Protein AF-A0A4D6GT36-F1 (afdb_monomer)

pLDDT: mean 80.85, std 11.86, range [52.59, 94.0]

Sequence (105 aa):
MSDYRAVLEHPETGDREVLYDGERIEHVPYGDSSQDDFSWGYTGAGPNNVAQSILEHAIAETDESFDVNASSVRSEFAGEFTIPVGKSEEWTLSMEEVKEFLRNH

Structure (mmCIF, N/CA/C/O backbone):
data_AF-A0A4D6GT36-F1
#
_entry.id   AF-A0A4D6GT36-F1
#
loop_
_atom_site.group_PDB
_atom_site.id
_atom_site.type_symbol
_atom_site.label_atom_id
_atom_site.label_alt_id
_atom_site.label_comp_id
_atom_site.label_asym_id
_atom_site.label_entity_id
_atom_site.label_seq_id
_atom_site.pdbx_PDB_ins_code
_atom_site.Cartn_x
_atom_site.Cartn_y
_atom_site.Cartn_z
_atom_site.occupancy
_atom_site.B_iso_or_equiv
_atom_site.auth_seq_id
_atom_site.auth_comp_id
_atom_site.auth_asym_id
_atom_site.auth_atom_id
_atom_site.pdbx_PDB_model_num
ATOM 1 N N . MET A 1 1 ? -15.152 6.187 -1.104 1.00 60.38 1 MET A N 1
ATOM 2 C CA . MET A 1 1 ? -13.850 6.418 -1.758 1.00 60.38 1 MET A CA 1
ATOM 3 C C . MET A 1 1 ? -12.993 5.283 -1.269 1.00 60.38 1 MET A C 1
ATOM 5 O O . MET A 1 1 ? -13.030 5.062 -0.071 1.00 60.38 1 MET A O 1
ATOM 9 N N . SER A 1 2 ? -12.367 4.526 -2.160 1.00 79.81 2 SER A N 1
ATOM 10 C CA . SER A 1 2 ? -11.589 3.358 -1.753 1.00 79.81 2 SER A CA 1
ATOM 11 C C . SER A 1 2 ? -10.183 3.807 -1.361 1.00 79.81 2 SER A C 1
ATOM 13 O O . SER A 1 2 ? -9.490 4.459 -2.151 1.00 79.81 2 SER A O 1
ATOM 15 N N . ASP A 1 3 ? -9.798 3.507 -0.128 1.00 89.69 3 ASP A N 1
ATOM 16 C CA . ASP A 1 3 ? -8.538 3.916 0.477 1.00 89.69 3 ASP A CA 1
ATOM 17 C C . ASP A 1 3 ? -7.766 2.721 1.035 1.00 89.69 3 ASP A C 1
ATOM 19 O O . ASP A 1 3 ? -8.342 1.731 1.491 1.00 89.69 3 ASP A O 1
ATOM 23 N N . TYR A 1 4 ? -6.444 2.838 0.969 1.00 89.44 4 TYR A N 1
ATOM 24 C CA . TYR A 1 4 ? -5.515 2.012 1.713 1.00 89.44 4 TYR A CA 1
ATOM 25 C C . TYR A 1 4 ? -5.427 2.541 3.136 1.00 89.44 4 TYR A C 1
ATOM 27 O O . TYR A 1 4 ? -5.210 3.735 3.348 1.00 89.44 4 TYR A O 1
ATOM 35 N N . ARG A 1 5 ? -5.533 1.653 4.117 1.00 88.06 5 ARG A N 1
ATOM 36 C CA . ARG A 1 5 ? -5.408 1.982 5.529 1.00 88.06 5 ARG A CA 1
ATOM 37 C C . ARG A 1 5 ? -4.493 1.003 6.231 1.00 88.06 5 ARG A C 1
ATOM 39 O O . ARG A 1 5 ? -4.729 -0.200 6.207 1.00 88.06 5 ARG A O 1
ATOM 46 N N . ALA A 1 6 ? -3.519 1.525 6.957 1.00 85.50 6 ALA A N 1
ATOM 47 C CA . ALA A 1 6 ? -2.781 0.732 7.921 1.00 85.50 6 ALA A CA 1
ATOM 48 C C . ALA A 1 6 ? -3.516 0.675 9.263 1.00 85.50 6 ALA A C 1
ATOM 50 O O . ALA A 1 6 ? -3.851 1.713 9.838 1.00 85.50 6 ALA A O 1
ATOM 51 N N . VAL A 1 7 ? -3.754 -0.535 9.769 1.00 84.75 7 VAL A N 1
ATOM 52 C CA . VAL A 1 7 ? -4.419 -0.796 11.052 1.00 84.75 7 VAL A CA 1
ATOM 53 C C . VAL A 1 7 ? -3.456 -1.441 12.038 1.00 84.75 7 VAL A C 1
ATOM 55 O O . VAL A 1 7 ? -2.759 -2.397 11.710 1.00 84.75 7 VAL A O 1
ATOM 58 N N . LEU A 1 8 ? -3.426 -0.945 13.274 1.00 82.25 8 LEU A N 1
ATOM 59 C CA . LEU A 1 8 ? -2.546 -1.493 14.314 1.00 82.25 8 LEU A CA 1
ATOM 60 C C . LEU A 1 8 ? -3.045 -2.822 14.895 1.00 82.25 8 LEU A C 1
ATOM 62 O O . LEU A 1 8 ? -2.253 -3.556 15.480 1.00 82.25 8 LEU A O 1
ATOM 66 N N . GLU A 1 9 ? -4.338 -3.107 14.750 1.00 82.06 9 GLU A N 1
ATOM 67 C CA . GLU A 1 9 ? -4.977 -4.322 15.243 1.00 82.06 9 GLU A CA 1
ATOM 68 C C . GLU A 1 9 ? -6.110 -4.713 14.285 1.00 82.06 9 GLU A C 1
ATOM 70 O O . GLU A 1 9 ? -7.197 -4.131 14.304 1.00 82.06 9 GLU A O 1
ATOM 75 N N . HIS A 1 10 ? -5.854 -5.678 13.400 1.00 81.38 10 HIS A N 1
ATOM 76 C CA . HIS A 1 10 ? -6.888 -6.218 12.522 1.00 81.38 10 HIS A CA 1
ATOM 77 C C . HIS A 1 10 ? -7.964 -6.929 13.358 1.00 81.38 10 HIS A C 1
ATOM 79 O O . HIS A 1 10 ? -7.617 -7.789 14.169 1.00 81.38 10 HIS A O 1
ATOM 85 N N . PRO A 1 11 ? -9.267 -6.715 13.105 1.00 74.88 11 PRO A N 1
ATOM 86 C CA . PRO A 1 11 ? -10.361 -7.262 13.925 1.00 74.88 11 PRO A CA 1
ATOM 87 C C . PRO A 1 11 ? -10.460 -8.798 13.997 1.00 74.88 11 PRO A C 1
ATOM 89 O O . PRO A 1 11 ? -11.256 -9.320 14.770 1.00 74.88 11 PRO A O 1
ATOM 92 N N . GLU A 1 12 ? -9.671 -9.530 13.207 1.00 79.62 12 GLU A N 1
ATOM 93 C CA . GLU A 1 12 ? -9.746 -10.995 13.099 1.00 79.62 12 GLU A CA 1
ATOM 94 C C . GLU A 1 12 ? -8.443 -11.669 13.524 1.00 79.62 12 GLU A C 1
ATOM 96 O O . GLU A 1 12 ? -8.477 -12.704 14.184 1.00 79.62 12 GLU A O 1
ATOM 101 N N . THR A 1 13 ? -7.292 -11.096 13.161 1.00 80.06 13 THR A N 1
ATOM 102 C CA . THR A 1 13 ? -5.977 -11.657 13.505 1.00 80.06 13 THR A CA 1
ATOM 103 C C . THR A 1 13 ? -5.288 -10.943 14.659 1.00 80.06 13 THR A C 1
ATOM 105 O O . THR A 1 13 ? -4.403 -11.527 15.270 1.00 80.06 13 THR A O 1
ATOM 108 N N . GLY A 1 14 ? -5.671 -9.703 14.978 1.00 79.06 14 GLY A N 1
ATOM 109 C CA . GLY A 1 14 ? -4.942 -8.851 15.922 1.00 79.06 14 GLY A CA 1
ATOM 110 C C . GLY A 1 14 ? -3.587 -8.367 15.395 1.00 79.06 14 GLY A C 1
ATOM 111 O O . GLY A 1 14 ? -2.851 -7.694 16.113 1.00 79.06 14 GLY A O 1
ATOM 112 N N . ASP A 1 15 ? -3.259 -8.695 14.145 1.00 79.44 15 ASP A N 1
ATOM 113 C CA . ASP A 1 15 ? -2.011 -8.300 13.509 1.00 79.44 15 ASP A CA 1
ATOM 114 C C . ASP A 1 15 ? -2.115 -6.885 12.947 1.00 79.44 15 ASP A C 1
ATOM 116 O O . ASP A 1 15 ? -3.199 -6.390 12.625 1.00 79.44 15 ASP A O 1
ATOM 120 N N . ARG A 1 16 ? -0.958 -6.246 12.788 1.00 80.38 16 ARG A N 1
ATOM 121 C CA . ARG A 1 16 ? -0.872 -5.015 12.011 1.00 80.38 16 ARG A CA 1
ATOM 122 C C . ARG A 1 16 ? -1.046 -5.339 10.548 1.00 80.38 16 ARG A C 1
ATOM 124 O O . ARG A 1 16 ? -0.329 -6.206 10.067 1.00 80.38 16 ARG A O 1
ATOM 131 N N . GLU A 1 17 ? -1.900 -4.620 9.841 1.00 84.62 17 GLU A N 1
ATOM 132 C CA . GLU A 1 17 ? -2.151 -4.895 8.427 1.00 84.62 17 GLU A CA 1
ATOM 133 C C . GLU A 1 17 ? -2.359 -3.637 7.602 1.00 84.62 17 GLU A C 1
ATOM 135 O O . GLU A 1 17 ? -2.666 -2.574 8.141 1.00 84.62 17 GLU A O 1
ATOM 140 N N . VAL A 1 18 ? -2.209 -3.788 6.286 1.00 87.25 18 VAL A N 1
ATOM 141 C CA . VAL A 1 18 ? -2.693 -2.814 5.306 1.00 87.25 18 VAL A CA 1
ATOM 142 C C . VAL A 1 18 ? -3.967 -3.360 4.681 1.00 87.25 18 VAL A C 1
ATOM 144 O O . VAL A 1 18 ? -3.994 -4.469 4.146 1.00 87.25 18 VAL A O 1
ATOM 147 N N . LEU A 1 19 ? -5.027 -2.571 4.785 1.00 89.06 19 LEU A N 1
ATOM 148 C CA . LEU A 1 19 ? -6.343 -2.867 4.253 1.00 89.06 19 LEU A CA 1
ATOM 149 C C . LEU A 1 19 ? -6.641 -1.966 3.063 1.00 89.06 19 LEU A C 1
ATOM 151 O O . LEU A 1 19 ? -6.245 -0.807 3.074 1.00 89.06 19 LEU A O 1
ATOM 155 N N . TYR A 1 20 ? -7.387 -2.466 2.093 1.00 91.19 20 TYR A N 1
ATOM 156 C CA . TYR A 1 20 ? -8.024 -1.696 1.038 1.00 91.19 20 TYR A CA 1
ATOM 157 C C . TYR A 1 20 ? -9.531 -1.942 1.096 1.00 91.19 20 TYR A C 1
ATOM 159 O O . TYR A 1 20 ? -9.970 -3.087 1.069 1.00 91.19 20 TYR A O 1
ATOM 167 N N . ASP A 1 21 ? -10.320 -0.878 1.265 1.00 89.75 21 ASP A N 1
ATOM 168 C CA . ASP A 1 21 ? -11.785 -0.960 1.452 1.00 89.75 21 ASP A CA 1
ATOM 169 C C . ASP A 1 21 ? -12.222 -1.947 2.565 1.00 89.75 21 ASP A C 1
ATOM 171 O O . ASP A 1 21 ? -13.274 -2.581 2.521 1.00 89.75 21 ASP A O 1
ATOM 175 N N . GLY A 1 22 ? -11.382 -2.085 3.599 1.00 86.31 22 GLY A N 1
ATOM 176 C CA . GLY A 1 22 ? -11.605 -2.985 4.734 1.00 86.31 22 GLY A CA 1
ATOM 177 C C . GLY A 1 22 ? -11.136 -4.430 4.531 1.00 86.31 22 GLY A C 1
ATOM 178 O O . GLY A 1 22 ? -11.142 -5.190 5.500 1.00 86.31 22 GLY A O 1
ATOM 179 N N . GLU A 1 23 ? -10.680 -4.800 3.334 1.00 88.50 23 GLU A N 1
ATOM 180 C CA . GLU A 1 23 ? -10.119 -6.120 3.029 1.00 88.50 23 GLU A CA 1
ATOM 181 C C . GLU A 1 23 ? -8.591 -6.089 3.011 1.00 88.50 23 GLU A C 1
ATOM 183 O O . GLU A 1 23 ? -7.978 -5.054 2.782 1.00 88.50 23 GLU A O 1
ATOM 188 N N . ARG A 1 24 ? -7.940 -7.224 3.274 1.00 86.94 24 ARG A N 1
ATOM 189 C CA . ARG A 1 24 ? -6.473 -7.302 3.211 1.00 86.94 24 ARG A CA 1
ATOM 190 C C . ARG A 1 24 ? -6.007 -7.292 1.767 1.00 86.94 24 ARG A C 1
ATOM 192 O O . ARG A 1 24 ? -6.569 -8.006 0.942 1.00 86.94 24 ARG A O 1
ATOM 199 N N . ILE A 1 25 ? -4.916 -6.581 1.510 1.00 87.44 25 ILE A N 1
ATOM 200 C CA . ILE A 1 25 ? -4.206 -6.685 0.235 1.00 87.44 25 ILE A CA 1
ATOM 201 C C . ILE A 1 25 ? -3.182 -7.822 0.281 1.00 87.44 25 ILE A C 1
ATOM 203 O O . ILE A 1 25 ? -2.661 -8.168 1.346 1.00 87.44 25 ILE A O 1
ATOM 207 N N . GLU A 1 26 ? -2.883 -8.413 -0.874 1.00 83.75 26 GLU A N 1
ATOM 208 C CA . GLU A 1 26 ? -1.808 -9.398 -0.977 1.00 83.75 26 GLU A CA 1
ATOM 209 C C . GLU A 1 26 ? -0.453 -8.713 -0.768 1.00 83.75 26 GLU A C 1
ATOM 211 O O . GLU A 1 26 ? -0.162 -7.678 -1.370 1.00 83.75 26 GLU A O 1
ATOM 216 N N . HIS A 1 27 ? 0.377 -9.282 0.109 1.00 73.38 27 HIS A N 1
ATOM 217 C CA . HIS A 1 27 ? 1.703 -8.737 0.379 1.00 73.38 27 HIS A CA 1
ATOM 218 C C . HIS A 1 27 ? 2.754 -9.375 -0.515 1.00 73.38 27 HIS A C 1
ATOM 220 O O . HIS A 1 27 ? 2.873 -10.602 -0.568 1.00 73.38 27 HIS A O 1
ATOM 226 N N . VAL A 1 28 ? 3.603 -8.539 -1.110 1.00 77.31 28 VAL A N 1
ATOM 227 C CA . VAL A 1 28 ? 4.843 -9.000 -1.732 1.00 77.31 28 VAL A CA 1
ATOM 228 C C . VAL A 1 28 ? 5.684 -9.713 -0.662 1.00 77.31 28 VAL A C 1
ATOM 230 O O . VAL A 1 28 ? 5.881 -9.159 0.429 1.00 77.31 28 VAL A O 1
ATOM 233 N N . PRO A 1 29 ? 6.202 -10.929 -0.939 1.00 67.81 29 PRO A N 1
ATOM 234 C CA . PRO A 1 29 ? 7.000 -11.682 0.017 1.00 67.81 29 PRO A CA 1
ATOM 235 C C . PRO A 1 29 ? 8.146 -10.845 0.572 1.00 67.81 29 PRO A C 1
ATOM 237 O O . PRO A 1 29 ? 8.823 -10.132 -0.169 1.00 67.81 29 PRO A O 1
ATOM 240 N N . TYR A 1 30 ? 8.377 -10.960 1.876 1.00 63.53 30 TYR A N 1
ATOM 241 C CA . TYR A 1 30 ? 9.501 -10.309 2.529 1.00 63.53 30 TYR A CA 1
ATOM 242 C C . TYR A 1 30 ? 10.822 -10.709 1.859 1.00 63.53 30 TYR A C 1
ATOM 244 O O . TYR A 1 30 ? 11.093 -11.894 1.642 1.00 63.53 30 TYR A O 1
ATOM 252 N N . GLY A 1 31 ? 11.645 -9.717 1.537 1.00 62.16 31 GLY A N 1
ATOM 253 C CA . GLY A 1 31 ? 13.000 -9.927 1.053 1.00 62.16 31 GLY A CA 1
ATOM 254 C C . GLY A 1 31 ? 13.921 -8.994 1.809 1.00 62.16 31 GLY A C 1
ATOM 255 O O . GLY A 1 31 ? 13.824 -7.796 1.596 1.00 62.16 31 GLY A O 1
ATOM 256 N N . ASP A 1 32 ? 14.783 -9.543 2.669 1.00 56.50 32 ASP A N 1
ATOM 257 C CA . ASP A 1 32 ? 15.681 -8.784 3.546 1.00 56.50 32 ASP A CA 1
ATOM 258 C C . ASP A 1 32 ? 16.430 -7.663 2.798 1.00 56.50 32 ASP A C 1
ATOM 260 O O . ASP A 1 32 ? 17.446 -7.899 2.133 1.00 56.50 32 ASP A O 1
ATOM 264 N N . SER A 1 33 ? 15.954 -6.426 2.931 1.00 60.09 33 SER A N 1
ATOM 265 C CA . SER A 1 33 ? 16.682 -5.209 2.586 1.00 60.09 33 SER A CA 1
ATOM 266 C C . SER A 1 33 ? 16.979 -4.404 3.851 1.00 60.09 33 SER A C 1
ATOM 268 O O . SER A 1 33 ? 16.295 -4.507 4.864 1.00 60.09 33 SER A O 1
ATOM 270 N N . SER A 1 34 ? 18.008 -3.555 3.806 1.00 55.25 34 SER A N 1
ATOM 271 C CA . SER A 1 34 ? 18.439 -2.741 4.955 1.00 55.25 34 SER A CA 1
ATOM 272 C C . SER A 1 34 ? 17.404 -1.716 5.444 1.00 55.25 34 SER A C 1
ATOM 274 O O . SER A 1 34 ? 17.691 -0.972 6.373 1.00 55.25 34 SER A O 1
ATOM 276 N N . GLN A 1 35 ? 16.254 -1.595 4.778 1.00 58.50 35 GLN A N 1
ATOM 277 C CA . GLN A 1 35 ? 15.147 -0.739 5.205 1.00 58.50 35 GLN A CA 1
ATOM 278 C C . GLN A 1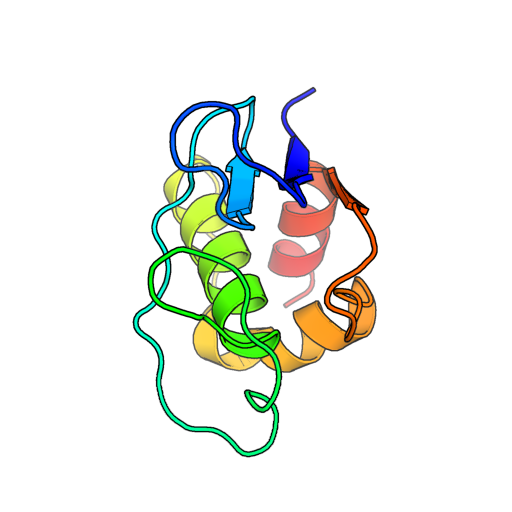 35 ? 13.988 -1.531 5.825 1.00 58.50 35 GLN A C 1
ATOM 280 O O . GLN A 1 35 ? 13.034 -0.920 6.302 1.00 5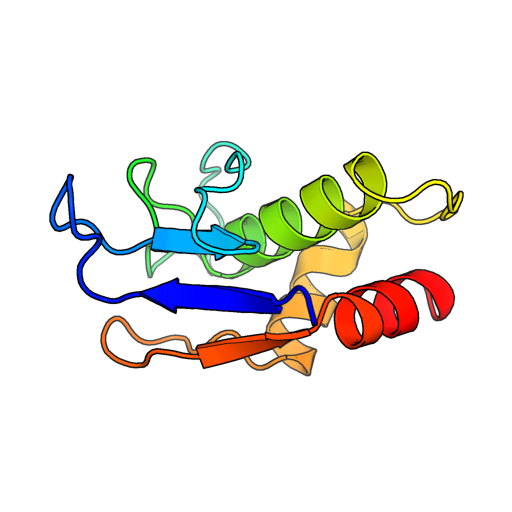8.50 35 GLN A O 1
ATOM 285 N N . ASP A 1 36 ? 14.077 -2.864 5.870 1.00 63.16 36 ASP A N 1
ATOM 286 C CA . ASP A 1 36 ? 13.008 -3.735 6.363 1.00 63.16 36 ASP A CA 1
ATOM 287 C C . ASP A 1 36 ? 13.123 -4.074 7.858 1.00 63.16 36 ASP A C 1
ATOM 289 O O . ASP A 1 36 ? 12.456 -4.978 8.356 1.00 63.16 36 ASP A O 1
ATOM 293 N N . ASP A 1 37 ? 13.900 -3.292 8.615 1.00 57.97 37 ASP A N 1
ATOM 294 C CA . ASP A 1 37 ? 14.031 -3.410 10.078 1.00 57.97 37 ASP A CA 1
ATOM 295 C C . ASP A 1 37 ? 12.680 -3.269 10.831 1.00 57.97 37 ASP A C 1
ATOM 297 O O . ASP A 1 37 ? 12.580 -3.543 12.034 1.00 57.97 37 ASP A O 1
ATOM 301 N N . PHE A 1 38 ? 11.616 -2.849 10.136 1.00 65.00 38 PHE A N 1
ATOM 302 C CA . PHE A 1 38 ? 10.266 -2.656 10.661 1.00 65.00 38 PHE A CA 1
ATOM 303 C C . PHE A 1 38 ? 9.251 -3.395 9.808 1.00 65.00 38 PHE A C 1
ATOM 305 O O . PHE A 1 38 ? 9.244 -3.204 8.609 1.00 65.00 38 PHE A O 1
ATOM 312 N N . SER A 1 39 ? 8.357 -4.168 10.423 1.00 67.88 39 SER A N 1
ATOM 313 C CA . SER A 1 39 ? 7.408 -5.017 9.707 1.00 67.88 39 SER A CA 1
ATOM 314 C C . SER A 1 39 ? 5.940 -4.608 9.894 1.00 67.88 39 SER A C 1
ATOM 316 O O . SER A 1 39 ? 5.511 -4.284 11.010 1.00 67.88 39 SER A O 1
ATOM 318 N N . TRP A 1 40 ? 5.176 -4.677 8.804 1.00 70.94 40 TRP A N 1
ATOM 319 C CA . TRP A 1 40 ? 3.714 -4.603 8.723 1.00 70.94 40 TRP A CA 1
ATOM 320 C C . TRP A 1 40 ? 3.176 -5.892 8.076 1.00 70.94 40 TRP A C 1
ATOM 322 O O . TRP A 1 40 ? 3.796 -6.433 7.163 1.00 70.94 40 TRP A O 1
ATOM 332 N N . GLY A 1 41 ? 2.035 -6.395 8.542 1.00 66.69 41 GLY A N 1
ATOM 333 C CA . GLY A 1 41 ? 1.392 -7.593 7.999 1.00 66.69 41 GLY A CA 1
ATOM 334 C C . GLY A 1 41 ? 1.838 -8.923 8.606 1.00 66.69 41 GLY A C 1
ATOM 335 O O . GLY A 1 41 ? 2.872 -9.020 9.274 1.00 66.69 41 GLY A O 1
ATOM 336 N N . TYR A 1 42 ? 1.063 -9.973 8.323 1.00 55.06 42 TYR A N 1
ATOM 337 C CA . TYR A 1 42 ? 1.309 -11.357 8.759 1.00 55.06 42 TYR A CA 1
ATOM 338 C C . TYR A 1 42 ? 2.643 -11.947 8.256 1.00 55.06 42 TYR A C 1
ATOM 340 O O . TYR A 1 42 ? 3.278 -12.747 8.944 1.00 55.06 42 TYR A O 1
ATOM 348 N N . THR A 1 43 ? 3.101 -11.547 7.066 1.00 61.28 43 THR A N 1
ATOM 349 C CA . THR A 1 43 ? 4.400 -11.966 6.497 1.00 61.28 43 THR A CA 1
ATOM 350 C C . THR A 1 43 ? 5.562 -11.079 6.940 1.00 61.28 43 THR A C 1
ATOM 352 O O . THR A 1 43 ? 6.718 -11.403 6.673 1.00 61.28 43 THR A O 1
ATOM 355 N N . GLY A 1 44 ? 5.260 -9.983 7.637 1.00 64.94 44 GLY A N 1
ATOM 356 C CA . GLY A 1 44 ? 6.228 -9.037 8.151 1.00 64.94 44 GLY A CA 1
ATOM 357 C C . GLY A 1 44 ? 6.947 -8.226 7.073 1.00 64.94 44 GLY A C 1
ATOM 358 O O . GLY A 1 44 ? 8.169 -8.185 7.080 1.00 64.94 44 GLY A O 1
ATOM 359 N N . ALA A 1 45 ? 6.216 -7.564 6.177 1.00 70.62 45 ALA A N 1
ATOM 360 C CA . ALA A 1 45 ? 6.771 -6.739 5.106 1.00 70.62 45 ALA A CA 1
ATOM 361 C C . ALA A 1 45 ? 7.345 -5.410 5.631 1.00 70.62 45 ALA A C 1
ATOM 363 O O . ALA A 1 45 ? 6.691 -4.710 6.408 1.00 70.62 45 ALA A O 1
ATOM 364 N N . GLY A 1 46 ? 8.552 -5.044 5.190 1.00 78.56 46 GLY A N 1
ATOM 365 C CA . GLY A 1 46 ? 9.110 -3.723 5.466 1.00 78.56 46 GLY A CA 1
ATOM 366 C C . GLY A 1 46 ? 8.474 -2.597 4.657 1.00 78.56 46 GLY A C 1
ATOM 367 O O . GLY A 1 46 ? 7.695 -2.878 3.748 1.00 78.56 46 GLY A O 1
ATOM 368 N N . PRO A 1 47 ? 8.775 -1.318 4.950 1.00 80.44 47 PRO A N 1
ATOM 369 C CA . PRO A 1 47 ? 8.142 -0.171 4.292 1.00 80.44 47 PRO A CA 1
ATOM 370 C C . PRO A 1 47 ? 8.209 -0.227 2.761 1.00 80.44 47 PRO A C 1
ATOM 372 O O . PRO A 1 47 ? 7.235 0.104 2.093 1.00 80.44 47 PRO A O 1
ATOM 375 N N . ASN A 1 48 ? 9.322 -0.713 2.199 1.00 84.06 48 ASN A N 1
ATOM 376 C CA . ASN A 1 48 ? 9.473 -0.887 0.752 1.00 84.06 48 ASN A CA 1
ATOM 377 C C . ASN A 1 48 ? 8.591 -2.006 0.200 1.00 84.06 48 ASN A C 1
ATOM 379 O O . ASN A 1 48 ? 8.043 -1.877 -0.891 1.00 84.06 48 ASN A O 1
ATOM 383 N N . ASN A 1 49 ? 8.457 -3.107 0.933 1.00 85.25 49 ASN A N 1
ATOM 384 C CA . ASN A 1 49 ? 7.610 -4.213 0.512 1.00 85.25 49 ASN A CA 1
ATOM 385 C C . ASN A 1 49 ? 6.136 -3.849 0.662 1.00 85.25 49 ASN A C 1
ATOM 387 O O . ASN A 1 49 ? 5.366 -4.149 -0.236 1.00 85.25 49 ASN A O 1
ATOM 391 N N . VAL A 1 50 ? 5.757 -3.125 1.718 1.00 85.81 50 VAL A N 1
ATOM 392 C CA . VAL A 1 50 ? 4.415 -2.548 1.871 1.00 85.81 50 VAL A CA 1
ATOM 393 C C . VAL A 1 50 ? 4.101 -1.599 0.717 1.00 85.81 50 VAL A C 1
ATOM 395 O O . VAL A 1 50 ? 3.051 -1.731 0.093 1.00 85.81 50 VAL A O 1
ATOM 398 N N . ALA A 1 51 ? 5.020 -0.684 0.392 1.00 88.81 51 ALA A N 1
ATOM 399 C CA . ALA A 1 51 ? 4.895 0.192 -0.769 1.00 88.81 51 ALA A CA 1
ATOM 400 C C . ALA A 1 51 ? 4.694 -0.607 -2.059 1.00 88.81 51 ALA A C 1
ATOM 402 O O . ALA A 1 51 ? 3.779 -0.323 -2.827 1.00 88.81 51 ALA A O 1
ATOM 403 N N . GLN A 1 52 ? 5.512 -1.639 -2.279 1.00 89.94 52 GLN A N 1
ATOM 404 C CA . GLN A 1 52 ? 5.382 -2.496 -3.449 1.00 89.94 52 GLN A CA 1
ATOM 405 C C . GLN A 1 52 ? 4.029 -3.218 -3.481 1.00 89.94 52 GLN A C 1
ATOM 407 O O . GLN A 1 52 ? 3.402 -3.226 -4.533 1.00 89.94 52 GLN A O 1
ATOM 412 N N . SER A 1 53 ? 3.548 -3.755 -2.355 1.00 89.94 53 SER A N 1
ATOM 413 C CA . SER A 1 53 ? 2.237 -4.411 -2.260 1.00 89.94 53 SER A CA 1
ATOM 414 C C . SER A 1 53 ? 1.106 -3.460 -2.647 1.00 89.94 53 SER A C 1
ATOM 416 O O . SER A 1 53 ? 0.229 -3.831 -3.417 1.00 89.94 53 SER A O 1
ATOM 418 N N . ILE A 1 54 ? 1.145 -2.214 -2.163 1.00 91.62 54 ILE A N 1
ATOM 419 C CA . ILE A 1 54 ? 0.150 -1.182 -2.495 1.00 91.62 54 ILE A CA 1
ATOM 420 C C . ILE A 1 54 ? 0.190 -0.849 -3.989 1.00 91.62 54 ILE A C 1
ATOM 422 O O . ILE A 1 54 ? -0.857 -0.761 -4.625 1.00 91.62 54 ILE A O 1
ATOM 426 N N . LEU A 1 55 ? 1.387 -0.680 -4.557 1.00 92.75 55 LEU A N 1
ATOM 427 C CA . LEU A 1 55 ? 1.568 -0.372 -5.976 1.00 92.75 55 LEU A CA 1
ATOM 428 C C . LEU A 1 55 ? 1.094 -1.525 -6.871 1.00 92.75 55 LEU A C 1
ATOM 430 O O . LEU A 1 55 ? 0.358 -1.290 -7.824 1.00 92.75 55 LEU A O 1
ATOM 434 N N . GLU A 1 56 ? 1.478 -2.766 -6.567 1.00 92.56 56 GLU A N 1
ATOM 435 C CA . GLU A 1 56 ? 1.051 -3.953 -7.321 1.00 92.56 56 GLU A CA 1
ATOM 436 C C . GLU A 1 56 ? -0.459 -4.173 -7.215 1.00 92.56 56 GLU A C 1
ATOM 438 O O . GLU A 1 56 ? -1.111 -4.419 -8.229 1.00 92.56 56 GLU A O 1
ATOM 443 N N . HIS A 1 57 ? -1.025 -4.002 -6.019 1.00 93.25 57 HIS A N 1
ATOM 444 C CA . HIS A 1 57 ? -2.467 -4.045 -5.809 1.00 93.25 57 HIS A CA 1
ATOM 445 C C . HIS A 1 57 ? -3.184 -2.955 -6.619 1.00 93.25 57 HIS A C 1
ATOM 447 O O . HIS A 1 57 ? -4.158 -3.241 -7.309 1.00 93.25 57 HIS A O 1
ATOM 453 N N . ALA A 1 58 ? -2.679 -1.716 -6.611 1.00 92.50 58 ALA A N 1
ATOM 454 C CA . ALA A 1 58 ? -3.256 -0.626 -7.392 1.00 92.50 58 ALA A CA 1
ATOM 455 C C . ALA A 1 58 ? -3.230 -0.906 -8.897 1.00 92.50 58 ALA A C 1
ATOM 457 O O . ALA A 1 58 ? -4.224 -0.639 -9.563 1.00 92.50 58 ALA A O 1
ATOM 458 N N . ILE A 1 59 ? -2.128 -1.456 -9.419 1.00 92.00 59 ILE A N 1
ATOM 459 C CA . ILE A 1 59 ? -1.994 -1.857 -10.827 1.00 92.00 59 ILE A CA 1
ATOM 460 C C . ILE A 1 59 ? -2.978 -2.986 -11.174 1.00 92.00 59 ILE A C 1
ATOM 462 O O . ILE A 1 59 ? -3.532 -2.987 -12.269 1.00 92.00 59 ILE A O 1
ATOM 466 N N . ALA A 1 60 ? -3.198 -3.939 -10.265 1.00 91.25 60 ALA A N 1
ATOM 467 C CA . ALA A 1 60 ? -4.090 -5.076 -10.489 1.00 91.25 60 ALA A CA 1
ATOM 468 C C . ALA A 1 60 ? -5.584 -4.705 -10.429 1.00 91.25 60 ALA A C 1
ATOM 470 O O . A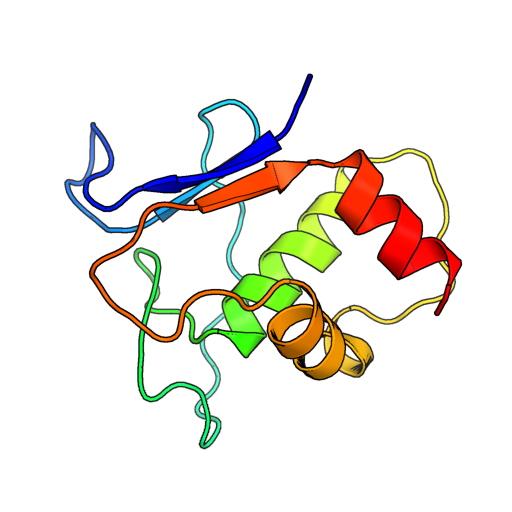LA A 1 60 ? -6.369 -5.229 -11.216 1.00 91.25 60 ALA A O 1
ATOM 471 N N . GLU A 1 61 ? -5.969 -3.803 -9.522 1.00 90.31 61 GLU A N 1
ATOM 472 C CA . GLU A 1 61 ? -7.373 -3.436 -9.269 1.00 90.31 61 GLU A CA 1
ATOM 473 C C . GLU A 1 61 ? -7.928 -2.367 -10.218 1.00 90.31 61 GLU A C 1
ATOM 475 O O . GLU A 1 61 ? -9.128 -2.089 -10.221 1.00 90.31 61 GLU A O 1
ATOM 480 N N . THR A 1 62 ? -7.079 -1.724 -11.018 1.00 86.12 62 THR A N 1
ATOM 481 C CA . THR A 1 62 ? -7.512 -0.672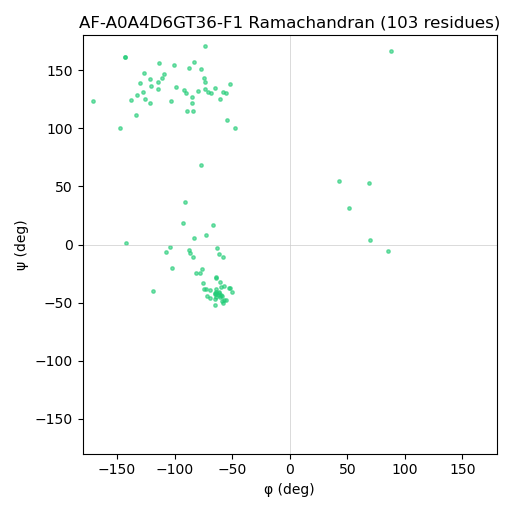 -11.940 1.00 86.12 62 THR A CA 1
ATOM 482 C C . THR A 1 62 ? -7.405 -1.113 -13.392 1.00 86.12 62 THR A C 1
ATOM 484 O O . THR A 1 62 ? -6.433 -1.729 -13.807 1.00 86.12 62 THR A O 1
ATOM 487 N N . ASP A 1 63 ? -8.359 -0.684 -14.217 1.00 84.06 63 ASP A N 1
ATOM 488 C CA . ASP A 1 63 ? -8.326 -0.882 -15.675 1.00 84.06 63 ASP A CA 1
ATOM 489 C C . ASP A 1 63 ? -7.292 0.020 -16.394 1.00 84.06 63 ASP A C 1
ATOM 491 O O . ASP A 1 63 ? -7.278 0.119 -17.623 1.00 84.06 63 ASP A O 1
ATOM 495 N N . GLU A 1 64 ? -6.443 0.730 -15.644 1.00 87.25 64 GLU A N 1
ATOM 496 C CA . GLU A 1 64 ? -5.437 1.638 -16.196 1.00 87.25 64 GLU A CA 1
ATOM 497 C C . GLU A 1 64 ? -4.129 0.881 -16.429 1.00 87.25 64 GLU A C 1
ATOM 499 O O . GLU A 1 64 ? -3.612 0.211 -15.540 1.00 87.25 64 GLU A O 1
ATOM 504 N N . SER A 1 65 ? -3.561 1.012 -17.628 1.00 86.38 65 SER A N 1
ATOM 505 C CA . SER A 1 65 ? -2.226 0.493 -17.909 1.00 86.38 65 SER A CA 1
ATOM 506 C C . SER A 1 65 ? -1.173 1.507 -17.471 1.00 86.38 65 SER A C 1
ATOM 508 O O . SER A 1 65 ? -1.067 2.574 -18.081 1.00 86.38 65 SER A O 1
ATOM 510 N N . PHE A 1 66 ? -0.366 1.157 -16.474 1.00 88.75 66 PHE A N 1
ATOM 511 C CA . PHE A 1 66 ? 0.830 1.917 -16.115 1.00 88.75 66 PHE A CA 1
ATOM 512 C C . PHE A 1 66 ? 2.065 1.246 -16.719 1.00 88.75 66 PHE A C 1
ATOM 514 O O . PHE A 1 66 ? 2.205 0.026 -16.641 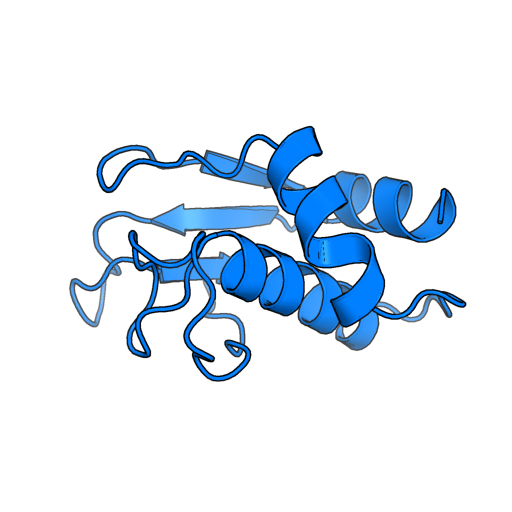1.00 88.75 66 PHE A O 1
ATOM 521 N N . ASP A 1 67 ? 2.968 2.031 -17.310 1.00 88.38 67 ASP A N 1
ATOM 522 C CA . ASP A 1 67 ? 4.253 1.548 -17.847 1.00 88.38 67 ASP A CA 1
ATOM 523 C C . ASP A 1 67 ? 5.361 1.630 -16.783 1.00 88.38 67 ASP A C 1
ATOM 525 O O . ASP A 1 67 ? 6.510 1.969 -17.058 1.00 88.38 67 ASP A O 1
ATOM 529 N N . VAL A 1 68 ? 4.994 1.349 -15.531 1.00 88.00 68 VAL A N 1
ATOM 530 C CA . VAL A 1 68 ? 5.874 1.454 -14.369 1.00 88.00 68 VAL A CA 1
ATOM 531 C C . VAL A 1 68 ? 5.997 0.099 -13.693 1.00 88.00 68 VAL A C 1
ATOM 533 O O . VAL A 1 68 ? 5.027 -0.634 -13.499 1.00 88.00 68 VAL A O 1
ATOM 536 N N . ASN A 1 69 ? 7.221 -0.252 -13.312 1.00 88.81 69 ASN A N 1
ATOM 537 C CA . ASN A 1 69 ? 7.472 -1.440 -12.515 1.00 88.81 69 ASN A CA 1
ATOM 538 C C . ASN A 1 69 ? 7.389 -1.068 -11.028 1.00 88.81 69 ASN A C 1
ATOM 540 O O . ASN A 1 69 ? 8.234 -0.330 -10.524 1.00 88.81 69 ASN A O 1
ATOM 544 N N . ALA A 1 70 ? 6.404 -1.614 -10.310 1.00 87.94 70 ALA A N 1
ATOM 545 C CA . ALA A 1 70 ? 6.207 -1.358 -8.881 1.00 87.94 70 ALA A CA 1
ATOM 546 C C . ALA A 1 70 ? 7.496 -1.551 -8.059 1.00 87.94 70 ALA A C 1
ATOM 548 O O . ALA A 1 70 ? 7.836 -0.723 -7.213 1.00 87.94 70 ALA A O 1
ATOM 549 N N . SER A 1 71 ? 8.277 -2.594 -8.361 1.00 87.50 71 SER A N 1
ATOM 550 C CA . SER A 1 71 ? 9.537 -2.866 -7.660 1.00 87.50 71 SER A CA 1
ATOM 551 C C . SER A 1 71 ? 10.604 -1.780 -7.852 1.00 87.50 71 SER A C 1
ATOM 553 O O . SER A 1 71 ? 11.421 -1.588 -6.950 1.00 87.50 71 SER A O 1
ATOM 555 N N . SER A 1 72 ? 10.604 -1.050 -8.978 1.00 90.19 72 SER A N 1
ATOM 556 C CA . SER A 1 72 ? 11.592 0.009 -9.234 1.00 90.19 72 SER A CA 1
ATOM 557 C C . SER A 1 72 ? 11.261 1.336 -8.558 1.00 90.19 72 SER A C 1
ATOM 559 O O . SER A 1 72 ? 12.179 2.103 -8.290 1.00 90.19 72 SER A O 1
ATOM 561 N N . VAL A 1 73 ? 9.984 1.596 -8.260 1.00 91.19 73 VAL A N 1
ATOM 562 C CA . VAL A 1 73 ? 9.517 2.874 -7.684 1.00 91.19 73 VAL A CA 1
ATOM 563 C C . VAL A 1 73 ? 9.111 2.776 -6.209 1.00 91.19 73 VAL A C 1
ATOM 565 O O . VAL A 1 73 ? 8.891 3.795 -5.562 1.00 91.19 73 VAL A O 1
ATOM 568 N N . ARG A 1 74 ? 9.078 1.567 -5.627 1.00 89.06 74 ARG A N 1
ATOM 569 C CA . ARG A 1 74 ? 8.649 1.327 -4.234 1.00 89.06 74 ARG A CA 1
ATOM 570 C C . ARG A 1 74 ? 9.354 2.191 -3.183 1.00 89.06 74 ARG A C 1
ATOM 572 O O . ARG A 1 74 ? 8.719 2.614 -2.226 1.00 89.06 74 ARG A O 1
ATOM 579 N N . SER A 1 75 ? 10.650 2.462 -3.347 1.00 86.81 75 SER A N 1
ATOM 580 C CA . SER A 1 75 ? 11.412 3.259 -2.376 1.00 86.81 75 SER A CA 1
ATOM 581 C C . SER A 1 75 ? 11.109 4.747 -2.468 1.00 86.81 75 SER A C 1
ATOM 583 O O . SER A 1 75 ? 11.104 5.430 -1.448 1.00 86.81 75 SER A O 1
ATOM 585 N N . GLU A 1 76 ? 10.828 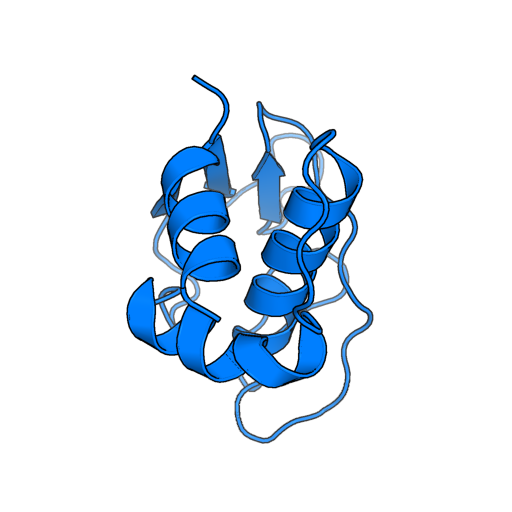5.238 -3.673 1.00 90.19 76 GLU A N 1
ATOM 586 C CA . GLU A 1 76 ? 10.376 6.610 -3.888 1.00 90.19 76 GLU A CA 1
ATOM 587 C C . GLU A 1 76 ? 8.965 6.794 -3.334 1.00 90.19 76 GLU A C 1
ATOM 589 O O . GLU A 1 76 ? 8.746 7.687 -2.522 1.00 90.19 76 GLU A O 1
ATOM 594 N N . PHE A 1 77 ? 8.061 5.859 -3.632 1.00 90.25 77 PHE A N 1
ATOM 595 C CA . PHE A 1 77 ? 6.708 5.832 -3.080 1.00 90.25 77 PHE A CA 1
ATOM 596 C C . PHE A 1 77 ? 6.693 5.802 -1.545 1.00 90.25 77 PHE A C 1
ATOM 598 O O . PHE A 1 77 ? 5.996 6.590 -0.908 1.00 90.25 77 PHE A O 1
ATOM 605 N N . ALA A 1 78 ? 7.490 4.917 -0.932 1.00 85.62 78 ALA A N 1
ATOM 606 C CA . ALA A 1 78 ? 7.592 4.822 0.524 1.00 85.62 78 ALA A CA 1
ATOM 607 C C . ALA A 1 78 ? 8.073 6.140 1.155 1.00 85.62 78 ALA A C 1
ATOM 609 O O . ALA A 1 78 ? 7.612 6.510 2.238 1.00 85.62 78 ALA A O 1
ATOM 610 N N . GLY A 1 79 ? 8.985 6.844 0.474 1.00 81.69 79 GLY A N 1
ATOM 611 C CA . GLY A 1 79 ? 9.474 8.158 0.878 1.00 81.69 79 GLY A CA 1
ATOM 612 C C . GLY A 1 79 ? 8.439 9.271 0.695 1.00 81.69 79 GLY A C 1
ATOM 613 O O . GLY A 1 79 ? 8.269 10.082 1.602 1.00 81.69 79 GLY A O 1
ATOM 614 N N . GLU A 1 80 ? 7.736 9.297 -0.440 1.00 82.94 80 GLU A N 1
ATOM 615 C CA . GLU A 1 80 ? 6.745 10.323 -0.789 1.00 82.94 80 GLU A CA 1
ATOM 616 C C . GLU A 1 80 ? 5.542 10.292 0.153 1.00 82.94 80 GLU A C 1
ATOM 618 O O . GLU A 1 80 ? 5.221 11.291 0.799 1.00 82.94 80 GLU A O 1
ATOM 623 N N . PHE A 1 81 ? 4.935 9.119 0.320 1.00 76.56 81 PHE A N 1
ATOM 624 C CA . PHE A 1 81 ? 3.766 8.951 1.183 1.00 76.56 81 PHE A CA 1
ATOM 625 C C . PHE A 1 81 ? 4.134 8.765 2.653 1.00 76.56 81 PHE A C 1
ATOM 627 O O . PHE A 1 81 ? 3.255 8.544 3.483 1.00 76.56 81 PHE A O 1
ATOM 634 N N . THR A 1 82 ? 5.431 8.886 2.973 1.00 68.56 82 THR A N 1
ATOM 635 C CA . THR A 1 82 ? 5.992 8.754 4.319 1.00 68.56 82 THR A CA 1
ATOM 636 C C . THR A 1 82 ? 5.356 7.574 5.036 1.00 68.56 82 THR A C 1
ATOM 638 O O . THR A 1 82 ? 4.785 7.763 6.107 1.00 68.56 82 THR A O 1
ATOM 641 N N . ILE A 1 83 ? 5.393 6.374 4.435 1.00 66.56 83 ILE A N 1
ATOM 642 C CA . ILE A 1 83 ? 4.838 5.173 5.076 1.00 66.56 83 ILE A CA 1
ATOM 643 C C . ILE A 1 83 ? 5.517 5.084 6.447 1.00 66.56 83 ILE A C 1
ATOM 645 O O . ILE A 1 83 ? 6.731 4.846 6.494 1.00 66.56 83 ILE A O 1
ATOM 649 N N . PRO A 1 84 ? 4.799 5.383 7.551 1.00 60.19 84 PRO A N 1
ATOM 650 C CA . PRO A 1 84 ? 5.442 5.751 8.790 1.00 60.19 84 PRO A CA 1
ATOM 651 C C . PRO A 1 84 ? 6.318 4.600 9.248 1.00 60.19 84 PRO A C 1
ATOM 653 O O . PRO A 1 84 ? 5.886 3.453 9.397 1.00 60.19 84 PRO A O 1
ATOM 656 N N . VAL A 1 85 ? 7.587 4.938 9.459 1.00 52.59 85 VAL A N 1
ATOM 657 C CA . VAL A 1 85 ? 8.623 4.032 9.944 1.00 52.59 85 VAL A CA 1
ATOM 658 C C . VAL A 1 85 ? 8.400 3.864 11.447 1.00 52.5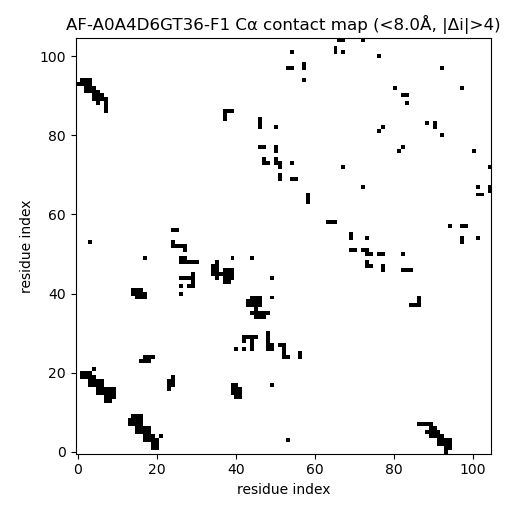9 85 VAL A C 1
ATOM 660 O O . VAL A 1 85 ? 9.113 4.408 12.286 1.00 52.59 85 VAL A O 1
ATOM 663 N N . GLY A 1 86 ? 7.302 3.204 11.800 1.00 53.78 86 GLY A N 1
ATOM 664 C CA . GLY A 1 86 ? 6.789 3.206 13.156 1.00 53.78 86 GLY A CA 1
ATOM 665 C C . GLY A 1 86 ? 5.658 2.210 13.331 1.00 53.78 86 GLY A C 1
ATOM 666 O O . GLY A 1 86 ? 4.621 2.275 12.684 1.00 53.78 86 GLY A O 1
ATOM 667 N N . LYS A 1 87 ? 5.841 1.306 14.289 1.00 55.41 87 LYS A N 1
ATOM 668 C CA . LYS A 1 87 ? 4.882 0.282 14.726 1.00 55.41 87 LYS A CA 1
ATOM 669 C C . LYS A 1 87 ? 3.615 0.859 15.403 1.00 55.41 87 LYS A C 1
ATOM 671 O O . LYS A 1 87 ? 2.940 0.144 16.136 1.00 55.41 87 LYS A O 1
ATOM 676 N N . SER A 1 88 ? 3.312 2.143 15.258 1.00 60.53 88 SER A N 1
ATOM 677 C CA . SER A 1 88 ? 2.432 2.848 16.204 1.00 60.53 88 SER A CA 1
ATOM 678 C C . SER A 1 88 ? 1.484 3.861 15.581 1.00 60.53 88 SER A C 1
ATOM 680 O O . SER A 1 88 ? 0.723 4.469 16.327 1.00 60.53 88 SER A O 1
ATOM 682 N N . GLU A 1 89 ? 1.489 4.030 14.259 1.00 71.38 89 GLU A N 1
ATOM 683 C CA . GLU A 1 89 ? 0.619 5.006 13.606 1.00 71.38 89 GLU A CA 1
ATOM 684 C C . GLU A 1 89 ? -0.215 4.349 12.511 1.00 71.38 89 GLU A C 1
ATOM 686 O O . GLU A 1 89 ? 0.304 3.679 11.618 1.00 71.38 89 GLU A O 1
ATOM 691 N N . GLU A 1 90 ? -1.528 4.532 12.625 1.00 79.12 90 GLU A N 1
ATOM 692 C CA . GLU A 1 90 ? -2.463 4.291 11.536 1.00 79.12 90 GLU A CA 1
ATOM 693 C C . GLU A 1 90 ? -2.335 5.427 10.523 1.00 79.12 90 GLU A C 1
ATOM 695 O O . GLU A 1 90 ? -2.153 6.590 10.890 1.00 79.12 90 GLU A O 1
ATOM 700 N N . TRP A 1 91 ? -2.459 5.092 9.248 1.00 85.19 91 TRP A N 1
ATOM 701 C CA . TRP A 1 91 ? -2.437 6.059 8.161 1.00 85.19 91 TRP A CA 1
A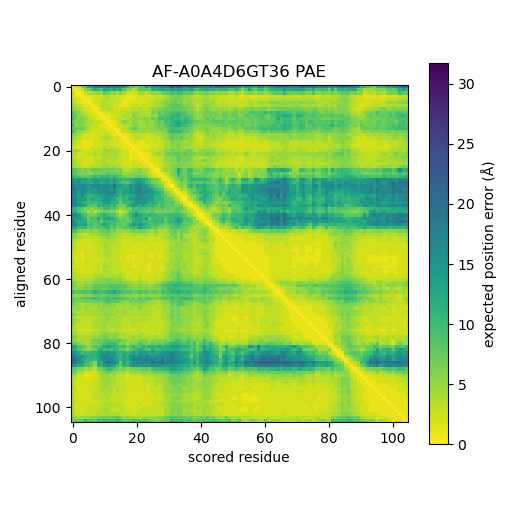TOM 702 C C . TRP A 1 91 ? -3.418 5.637 7.081 1.00 85.19 91 TRP A C 1
ATOM 704 O O . TRP A 1 91 ? -3.833 4.476 7.018 1.00 85.19 91 TRP A O 1
ATOM 714 N N . THR A 1 92 ? -3.780 6.600 6.243 1.00 87.88 92 THR A N 1
ATOM 715 C CA . THR A 1 92 ? -4.694 6.411 5.124 1.00 87.88 92 THR A CA 1
ATOM 716 C C . THR A 1 92 ? -4.066 7.003 3.873 1.00 87.88 92 THR A C 1
ATOM 718 O O . THR A 1 92 ? -3.464 8.072 3.941 1.00 87.88 92 THR A O 1
ATOM 721 N N . LEU A 1 93 ? -4.214 6.308 2.753 1.00 89.69 93 LEU A N 1
ATOM 722 C CA . LEU A 1 93 ? -3.740 6.716 1.440 1.00 89.69 93 LEU A CA 1
ATOM 723 C C . LEU A 1 93 ? -4.818 6.386 0.411 1.00 89.69 93 LEU A C 1
ATOM 725 O O . LEU A 1 93 ? -5.266 5.244 0.326 1.00 89.69 93 LEU A O 1
ATOM 729 N N . SER A 1 94 ? -5.273 7.361 -0.365 1.00 92.25 94 SER A N 1
ATOM 730 C CA . SER A 1 94 ? -6.339 7.116 -1.339 1.00 92.25 94 SER A CA 1
ATOM 731 C C . SER A 1 94 ? -5.824 6.395 -2.586 1.00 92.25 94 SER A C 1
ATOM 733 O O . SER A 1 94 ? -4.679 6.572 -2.996 1.00 92.25 94 SER A O 1
ATOM 735 N N . MET A 1 95 ? -6.689 5.613 -3.243 1.00 92.56 95 MET A N 1
ATOM 736 C CA . MET A 1 95 ? -6.350 5.005 -4.538 1.00 92.56 95 MET A CA 1
ATOM 737 C C . MET A 1 95 ? -5.955 6.057 -5.587 1.00 92.56 95 MET A C 1
ATOM 739 O O . MET A 1 95 ? -5.064 5.810 -6.391 1.00 92.56 95 MET A O 1
ATOM 743 N N . GLU A 1 96 ? -6.588 7.233 -5.578 1.00 92.75 96 GLU A N 1
ATOM 744 C CA . GLU A 1 96 ? -6.252 8.303 -6.524 1.00 92.75 96 GLU A CA 1
ATOM 745 C C . GLU A 1 96 ? -4.823 8.819 -6.322 1.00 92.75 96 GLU A C 1
ATOM 747 O O . GLU A 1 96 ? -4.115 8.969 -7.311 1.00 92.75 96 GLU A O 1
ATOM 752 N N . GLU A 1 97 ? -4.356 8.985 -5.081 1.00 93.06 97 GLU A N 1
ATOM 753 C CA . GLU A 1 97 ? -2.963 9.371 -4.799 1.00 93.06 97 GLU A CA 1
ATOM 754 C C . GLU A 1 97 ? -1.963 8.327 -5.324 1.00 93.06 97 GLU A C 1
ATOM 756 O O . GLU A 1 97 ? -0.956 8.676 -5.941 1.00 93.06 97 GLU A O 1
ATOM 761 N N . VAL A 1 98 ? -2.267 7.033 -5.160 1.00 92.69 98 VAL A N 1
ATOM 762 C CA . VAL A 1 98 ? -1.421 5.954 -5.702 1.00 92.69 98 VAL A CA 1
ATOM 763 C C . VAL A 1 98 ? -1.399 5.982 -7.230 1.00 92.69 98 VAL A C 1
ATOM 765 O O . VAL A 1 98 ? -0.341 5.845 -7.843 1.00 92.69 98 VAL A O 1
ATOM 768 N N . LYS A 1 99 ? -2.552 6.199 -7.866 1.00 93.06 99 LYS A N 1
ATOM 769 C CA . LYS A 1 99 ? -2.647 6.324 -9.326 1.00 93.06 99 LYS A CA 1
ATOM 770 C C . LYS A 1 99 ? -1.910 7.550 -9.846 1.00 93.06 99 LYS A C 1
ATOM 772 O O . LYS A 1 99 ? -1.245 7.459 -10.870 1.00 93.06 99 LYS A O 1
ATOM 777 N N . GLU A 1 100 ? -2.021 8.693 -9.175 1.00 93.44 100 GLU A N 1
ATOM 778 C CA . GLU A 1 100 ? -1.280 9.904 -9.535 1.00 93.44 100 GLU A CA 1
ATOM 779 C C . GLU A 1 100 ? 0.228 9.659 -9.486 1.00 93.44 100 GLU A C 1
ATOM 781 O O . GLU A 1 100 ? 0.925 10.007 -10.440 1.00 93.44 100 GLU A O 1
ATOM 786 N N . PHE A 1 101 ? 0.716 8.974 -8.450 1.00 94.00 101 PHE A N 1
ATOM 787 C CA . PHE A 1 101 ? 2.111 8.551 -8.378 1.00 94.00 101 PHE A CA 1
ATOM 788 C C . PHE A 1 101 ? 2.511 7.658 -9.564 1.00 94.00 101 PHE A C 1
ATOM 790 O O . PHE A 1 101 ? 3.503 7.942 -10.236 1.00 94.00 101 PHE A O 1
ATOM 797 N N . LEU A 1 102 ? 1.718 6.618 -9.855 1.00 93.38 102 LEU A N 1
ATOM 798 C CA . LEU A 1 102 ? 1.966 5.674 -10.954 1.00 93.38 102 LEU A CA 1
ATOM 799 C C . LEU A 1 102 ? 1.903 6.328 -12.344 1.00 93.38 102 LEU A C 1
ATOM 801 O O . LEU A 1 102 ? 2.543 5.840 -13.263 1.00 93.38 102 LEU A O 1
ATOM 805 N N . ARG A 1 103 ? 1.131 7.408 -12.529 1.00 93.00 103 ARG A N 1
ATOM 806 C CA . ARG A 1 103 ? 1.070 8.159 -13.801 1.00 93.00 103 ARG A CA 1
ATOM 807 C C . ARG A 1 103 ? 2.271 9.083 -14.004 1.00 93.00 103 ARG A C 1
ATOM 809 O O . ARG A 1 103 ? 2.555 9.461 -15.139 1.00 93.00 103 ARG A O 1
ATOM 816 N N . ASN A 1 104 ? 2.921 9.493 -12.918 1.00 91.12 104 ASN A N 1
ATOM 817 C CA . ASN A 1 104 ? 4.071 10.396 -12.950 1.00 91.12 104 ASN A CA 1
ATOM 818 C C . ASN A 1 104 ? 5.412 9.662 -13.135 1.00 91.12 104 ASN A C 1
ATOM 820 O O . ASN A 1 104 ? 6.435 10.332 -13.292 1.00 91.12 104 ASN A O 1
ATOM 824 N N . HIS A 1 105 ? 5.397 8.326 -13.138 1.00 90.50 105 HIS A N 1
ATOM 825 C CA . HIS A 1 105 ? 6.559 7.445 -13.267 1.00 90.50 105 HIS A CA 1
ATOM 826 C C . HIS A 1 105 ? 6.389 6.476 -14.436 1.00 90.50 105 HIS A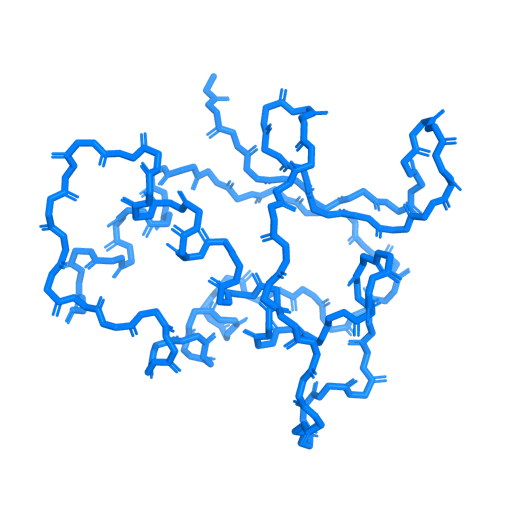 C 1
ATOM 828 O O . HIS A 1 105 ? 7.429 6.142 -15.048 1.00 90.50 105 HIS A O 1
#

Solvent-accessible surface area (backbone atoms only — not comparable to full-atom values): 6162 Å² total; per-residue (Å²): 134,62,34,39,32,40,38,76,58,36,99,85,78,58,42,34,34,55,23,43,75,86,40,77,62,74,71,48,78,64,69,100,47,100,70,41,91,48,62,44,38,96,78,40,17,14,49,46,35,47,31,24,18,52,42,49,49,52,53,69,77,40,98,61,87,63,92,52,59,40,83,81,44,11,62,57,50,25,61,73,71,50,57,68,95,53,99,80,68,68,50,76,46,47,51,65,60,55,49,54,54,47,73,76,88

Foldseek 3Di:
DWKWKWDLQLPPHGFTAIDTVSHGFDWDAADDDPQQPAAGDPNGHGLLRVLLSLLVRLCVPDPDDFPDRSNVCSVVSCVVLVVDPDSDDMDMGGSVNSVVVSNVD

Secondary structure (DSSP, 8-state):
--EEEEESS-TTT-S-EEEETTEEPPPPPP---TT-SS-BTTTTB-HHHHHHHHHHHHHHHSS------HHHHHHHHHHHTT--SSTT--EEEEHHHHHHHHH--

InterPro domains:
  IPR046164 Protein of unknown function DUF6166 [PF19663] (13-103)

Mean predicted aligned error: 6.01 Å

Organism: Halobacterium salinarum (strain ATCC 33171 / DSM 3754 / JCM 8978 / NBRC 102687 / NCIMB 764 / 91-R6) (NCBI:txid2597657)

Nearest PDB structures (foldseek):
  7jzk-assembly2_B  TM=3.338E-01  e=6.835E+00  Plasmodium falciparum NF54
  1scf-assembly3_A-2  TM=2.951E-01  e=6.048E+00  Homo sapiens

Radius of gyration: 12.72 Å; Cα contacts (8 Å, |Δi|>4): 170; chains: 1; bounding box: 32×22×34 Å